Protein AF-A0A645JJ68-F1 (afdb_monomer_lite)

Organism: NCBI:txid1076179

Foldseek 3Di:
DDPVDDDDAAEAEDEPAEPCPVVSVVVCVVCVVVVHHYHYDYYHDYDDPVRVVVVVVVVVCCVPVVD

Sequence (67 aa):
MTSGKQVPRIFLACGESDFLFTANQEMAEVIKENGLAVTFEHGPGEHNWIFWDEWIQRAFVWLFEGQ

pLDDT: mean 93.96, std 10.14, range [49.38, 98.69]

InterPro domains:
  IPR029058 Alpha/Beta hydrolase fold [G3DSA:3.40.50.1820] (1-65)
  IPR029058 Alpha/Beta hydrolase fold [SSF53474] (6-65)

Secondary structure (DSSP, 8-state):
---SPPPPPEEEEEETTSTTHHHHHHHHHHHHHTT--EEEEEES--SSHHHHHHHHHHHHHHHHH--

Structure (mmCIF, N/CA/C/O backbone):
data_AF-A0A645JJ68-F1
#
_entry.id   AF-A0A645JJ68-F1
#
loop_
_atom_site.group_PDB
_atom_site.id
_atom_site.type_symbol
_atom_site.label_atom_id
_atom_site.label_alt_id
_atom_site.label_comp_id
_atom_site.label_asym_id
_atom_site.label_entity_id
_atom_site.label_seq_id
_atom_site.pdbx_PDB_ins_code
_atom_site.Cartn_x
_atom_site.Cartn_y
_atom_site.Cartn_z
_atom_site.occupancy
_atom_site.B_iso_or_equiv
_atom_site.auth_seq_id
_atom_site.auth_comp_id
_atom_site.auth_asym_id
_atom_site.auth_atom_id
_atom_site.pdbx_PDB_model_num
ATOM 1 N N . MET A 1 1 ? -4.385 12.824 20.827 1.00 49.38 1 MET A N 1
ATOM 2 C CA . MET A 1 1 ? -5.674 13.131 20.168 1.00 49.38 1 MET A CA 1
ATOM 3 C C . MET A 1 1 ? -6.372 11.808 19.903 1.00 49.38 1 MET A C 1
ATOM 5 O O . MET A 1 1 ? -5.785 10.980 19.227 1.00 49.38 1 MET A O 1
ATOM 9 N N . THR A 1 2 ? -7.562 11.563 20.448 1.00 63.69 2 THR A N 1
ATOM 10 C CA . THR A 1 2 ? -8.325 10.334 20.173 1.00 63.69 2 THR A CA 1
ATOM 11 C C . THR A 1 2 ? -9.720 10.711 19.695 1.00 63.69 2 THR A C 1
ATOM 13 O O . THR A 1 2 ? -10.491 11.329 20.419 1.00 63.69 2 THR A O 1
ATOM 16 N N . SER A 1 3 ? -10.047 10.337 18.455 1.00 82.56 3 SER A N 1
ATOM 17 C CA . SER A 1 3 ? -11.390 10.518 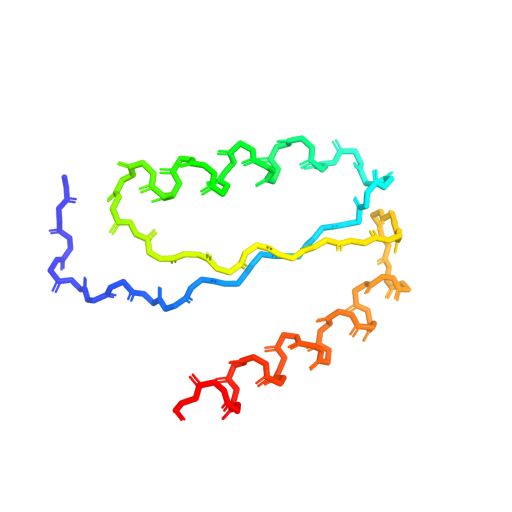17.884 1.00 82.56 3 SER A CA 1
ATOM 18 C C . SER A 1 3 ? -12.422 9.536 18.470 1.00 82.56 3 SER A C 1
ATOM 20 O O . SER A 1 3 ? -13.592 9.619 18.105 1.00 82.56 3 SER A O 1
ATOM 22 N N . GLY A 1 4 ? -12.006 8.564 19.295 1.00 83.06 4 GLY A N 1
ATOM 23 C CA . GLY A 1 4 ? -12.860 7.477 19.802 1.00 83.06 4 GLY A CA 1
ATOM 24 C C . GLY A 1 4 ? -13.295 6.453 18.743 1.00 83.06 4 GLY A C 1
ATOM 25 O O . GLY A 1 4 ? -14.073 5.555 19.043 1.00 83.06 4 GLY A O 1
ATOM 26 N N . LYS A 1 5 ? -12.814 6.584 17.501 1.00 86.69 5 LYS A N 1
ATOM 27 C CA . LYS A 1 5 ? -13.146 5.695 16.382 1.00 86.69 5 LYS A CA 1
ATOM 28 C C . LYS A 1 5 ? -12.199 4.500 16.338 1.00 86.69 5 LYS A C 1
ATOM 30 O O . LYS A 1 5 ? -11.025 4.632 16.679 1.00 86.69 5 LYS A O 1
ATOM 35 N N . GLN A 1 6 ? -12.713 3.360 15.879 1.00 89.94 6 GLN A N 1
ATOM 36 C CA . GLN A 1 6 ? -11.885 2.193 15.588 1.00 89.94 6 GLN A CA 1
ATOM 37 C C . GLN A 1 6 ? -10.950 2.489 14.415 1.00 89.94 6 GLN A C 1
ATOM 39 O O . GLN A 1 6 ? -11.340 3.145 13.446 1.00 89.94 6 GLN A O 1
ATOM 44 N N . VAL A 1 7 ? -9.716 2.006 14.522 1.00 91.44 7 VAL A N 1
ATOM 45 C CA . VAL A 1 7 ? -8.723 2.115 13.454 1.00 91.44 7 VAL A CA 1
ATOM 46 C C . VAL A 1 7 ? -9.065 1.080 12.376 1.00 91.44 7 VAL A C 1
ATOM 48 O O . VAL A 1 7 ? -9.298 -0.080 12.723 1.00 91.44 7 VAL A O 1
ATOM 51 N N . PRO A 1 8 ? -9.140 1.464 11.088 1.00 92.50 8 PRO A N 1
ATOM 52 C CA . PRO A 1 8 ? -9.360 0.501 10.017 1.00 92.50 8 PRO A CA 1
ATOM 53 C C . PRO A 1 8 ? -8.155 -0.434 9.880 1.00 92.50 8 PRO A C 1
ATOM 55 O O . PRO A 1 8 ? -7.036 -0.083 10.254 1.00 92.50 8 PRO A O 1
ATOM 58 N N . ARG A 1 9 ? -8.360 -1.609 9.278 1.00 93.38 9 ARG A N 1
ATOM 59 C CA . ARG A 1 9 ? -7.226 -2.398 8.781 1.00 93.38 9 ARG A CA 1
ATOM 60 C C . ARG A 1 9 ? -6.487 -1.575 7.720 1.00 93.38 9 ARG A C 1
ATOM 62 O O . ARG A 1 9 ? -7.137 -0.907 6.914 1.00 93.38 9 ARG A O 1
ATOM 69 N N . ILE A 1 10 ? -5.158 -1.639 7.704 1.00 96.25 10 ILE A N 1
ATOM 70 C CA . ILE A 1 10 ? -4.321 -0.887 6.760 1.00 96.25 10 ILE A CA 1
ATOM 71 C C . ILE A 1 10 ? -3.570 -1.869 5.861 1.00 96.25 10 ILE A C 1
ATOM 73 O O . ILE A 1 10 ? -2.897 -2.772 6.358 1.00 96.25 10 ILE A O 1
ATOM 77 N N . PHE A 1 11 ? -3.666 -1.654 4.550 1.00 97.25 11 PHE A N 1
ATOM 78 C CA . PHE A 1 11 ? -2.867 -2.324 3.529 1.00 97.25 11 PHE A CA 1
ATOM 79 C C . PHE A 1 11 ? -2.018 -1.281 2.802 1.00 97.25 11 PHE A C 1
ATOM 81 O O . PHE A 1 11 ? -2.543 -0.256 2.367 1.00 97.25 11 PHE A O 1
ATOM 88 N N . LEU A 1 12 ? -0.719 -1.536 2.691 1.00 98.12 12 LEU A N 1
ATOM 89 C CA . LEU A 1 12 ? 0.241 -0.710 1.970 1.00 98.12 12 LEU A CA 1
ATOM 90 C C . LEU A 1 12 ? 0.917 -1.571 0.903 1.00 98.12 12 LEU A C 1
ATOM 92 O O . LEU A 1 12 ? 1.414 -2.653 1.208 1.00 98.12 12 LEU A O 1
ATOM 96 N N . ALA A 1 13 ? 0.949 -1.062 -0.325 1.00 98.25 13 ALA A N 1
ATOM 97 C CA . ALA A 1 13 ? 1.630 -1.668 -1.460 1.00 98.25 13 ALA A CA 1
ATOM 98 C C . ALA A 1 13 ? 2.523 -0.635 -2.141 1.00 98.25 13 ALA A C 1
ATOM 100 O O . ALA A 1 13 ? 2.069 0.472 -2.432 1.00 98.25 13 ALA A O 1
ATOM 101 N N . CYS A 1 14 ? 3.780 -0.985 -2.405 1.00 98.62 14 CYS A N 1
ATOM 102 C CA . CYS A 1 14 ? 4.711 -0.109 -3.112 1.00 98.62 14 CYS A CA 1
ATOM 103 C C . CYS A 1 14 ? 5.709 -0.930 -3.937 1.00 98.62 14 CYS A C 1
ATOM 105 O O . CYS A 1 14 ? 6.156 -1.990 -3.496 1.00 98.62 14 CYS A O 1
ATOM 107 N N . GLY A 1 15 ? 6.028 -0.453 -5.140 1.00 98.56 15 GLY A N 1
ATOM 108 C CA . GLY A 1 15 ? 7.015 -1.085 -6.007 1.00 98.56 15 GLY A CA 1
ATOM 109 C C . GLY A 1 15 ? 8.434 -0.834 -5.499 1.00 98.56 15 GLY A C 1
ATOM 110 O O . GLY A 1 15 ? 8.747 0.264 -5.050 1.00 98.56 15 GLY A O 1
ATOM 111 N N . GLU A 1 16 ? 9.313 -1.827 -5.590 1.00 98.50 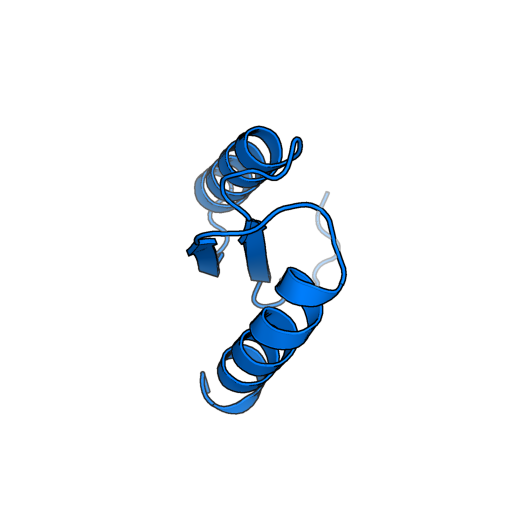16 GLU A N 1
ATOM 112 C CA . GLU A 1 16 ? 10.694 -1.735 -5.083 1.00 98.50 16 GLU A CA 1
ATOM 113 C C . GLU A 1 16 ? 11.580 -0.752 -5.869 1.00 98.50 16 GLU A C 1
ATOM 115 O O . GLU A 1 16 ? 12.627 -0.335 -5.378 1.00 98.50 16 GLU A O 1
ATOM 120 N N . SER A 1 17 ? 11.174 -0.372 -7.084 1.00 98.50 17 SER A N 1
ATOM 121 C CA . SER A 1 17 ? 11.821 0.666 -7.902 1.00 98.50 17 SER A CA 1
ATOM 122 C C . SER A 1 17 ? 11.050 1.997 -7.891 1.00 98.50 17 SER A C 1
ATOM 124 O O . SER A 1 17 ? 11.419 2.930 -8.601 1.00 98.50 17 SER A O 1
ATOM 126 N N . ASP A 1 18 ? 9.983 2.113 -7.090 1.00 98.62 18 ASP A N 1
ATOM 127 C CA . ASP A 1 18 ? 9.291 3.381 -6.848 1.00 98.62 18 ASP A CA 1
ATOM 128 C C . ASP A 1 18 ? 10.163 4.290 -5.961 1.00 98.62 18 ASP A C 1
ATOM 130 O O . ASP A 1 18 ? 10.723 3.865 -4.948 1.00 98.62 18 ASP A O 1
ATOM 134 N N . PHE A 1 19 ? 10.253 5.575 -6.309 1.00 98.50 19 PHE A N 1
ATOM 135 C CA . PHE A 1 19 ? 11.000 6.563 -5.526 1.00 98.50 19 PHE A CA 1
ATOM 136 C C . PHE A 1 19 ? 10.417 6.783 -4.116 1.00 98.50 19 PHE A C 1
ATOM 138 O O . PHE A 1 19 ? 11.086 7.360 -3.259 1.00 98.50 19 PHE A O 1
ATOM 145 N N . LEU A 1 20 ? 9.188 6.323 -3.859 1.00 98.50 20 LEU A N 1
ATOM 146 C CA . LEU A 1 20 ? 8.525 6.351 -2.555 1.00 98.50 20 LEU A CA 1
ATOM 147 C C . LEU A 1 20 ? 8.749 5.086 -1.717 1.00 98.50 20 LEU A C 1
ATOM 149 O O . LEU A 1 20 ? 8.200 5.004 -0.615 1.00 98.50 20 LEU A O 1
ATOM 153 N N . PHE A 1 21 ? 9.517 4.101 -2.192 1.00 98.62 21 PHE A N 1
ATOM 154 C CA . PHE A 1 21 ? 9.645 2.815 -1.504 1.00 98.62 21 PHE A CA 1
ATOM 155 C C . PHE A 1 21 ? 10.160 2.963 -0.065 1.00 98.62 21 PHE A C 1
ATOM 157 O O . PHE A 1 21 ? 9.519 2.486 0.871 1.00 98.62 21 PHE A O 1
ATOM 164 N N . THR A 1 22 ? 11.238 3.726 0.139 1.00 98.62 22 THR A N 1
ATOM 165 C CA . THR A 1 22 ? 11.794 3.990 1.478 1.00 98.62 22 THR A CA 1
ATOM 166 C C . THR A 1 22 ? 10.789 4.686 2.398 1.00 98.62 22 THR A C 1
ATOM 168 O O . THR A 1 22 ? 10.618 4.276 3.541 1.00 98.62 22 THR A O 1
ATOM 171 N N . ALA A 1 23 ? 10.049 5.676 1.892 1.00 98.69 23 ALA A N 1
ATOM 172 C CA . ALA A 1 23 ? 9.028 6.364 2.683 1.00 98.69 23 ALA A CA 1
ATOM 173 C C . ALA A 1 23 ? 7.873 5.427 3.090 1.00 98.69 23 ALA A C 1
ATOM 175 O O . ALA A 1 23 ? 7.321 5.554 4.182 1.00 98.69 23 ALA A O 1
ATOM 176 N N . ASN A 1 24 ? 7.514 4.458 2.238 1.00 98.62 24 ASN A N 1
ATOM 177 C CA . ASN A 1 24 ? 6.513 3.442 2.573 1.00 98.62 24 ASN A CA 1
ATOM 178 C C . ASN A 1 24 ? 7.024 2.456 3.635 1.00 98.62 24 ASN A C 1
ATOM 180 O O . ASN A 1 24 ? 6.258 2.089 4.526 1.00 98.62 24 ASN A O 1
ATOM 184 N N . GLN A 1 25 ? 8.308 2.078 3.586 1.00 98.62 25 GLN A N 1
ATOM 185 C CA . GLN A 1 25 ? 8.942 1.274 4.637 1.00 98.62 25 GLN A CA 1
ATOM 186 C C . GLN A 1 25 ? 8.901 2.006 5.985 1.00 98.62 25 GLN A C 1
ATOM 188 O O . GLN A 1 25 ? 8.439 1.443 6.975 1.00 98.62 25 GLN A O 1
ATOM 193 N N . GLU A 1 26 ? 9.307 3.278 6.013 1.00 98.62 26 GLU A N 1
ATOM 194 C CA . GLU A 1 26 ? 9.275 4.113 7.221 1.00 9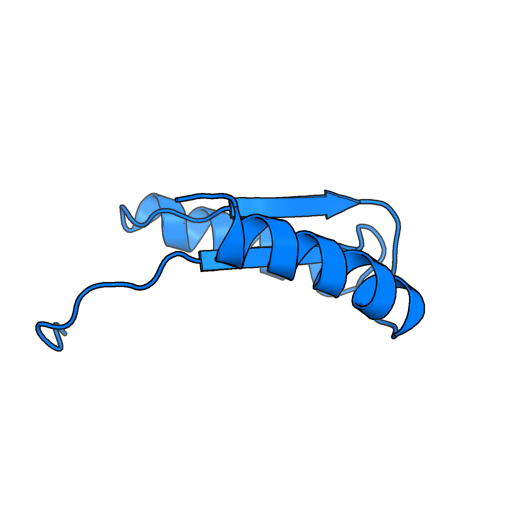8.62 26 GLU A CA 1
ATOM 195 C C . GLU A 1 26 ? 7.851 4.269 7.772 1.00 98.62 26 GLU A C 1
ATOM 197 O O . GLU A 1 26 ? 7.628 4.111 8.971 1.00 98.62 26 GLU A O 1
ATOM 202 N N . MET A 1 27 ? 6.863 4.511 6.904 1.00 98.38 27 MET A N 1
ATOM 203 C CA . MET A 1 27 ? 5.458 4.599 7.307 1.00 98.38 27 MET A CA 1
ATOM 204 C C . MET A 1 27 ? 4.967 3.290 7.939 1.00 98.38 27 MET A C 1
ATOM 206 O O . MET A 1 27 ? 4.298 3.321 8.973 1.00 98.38 27 MET A O 1
ATOM 210 N N . ALA A 1 28 ? 5.296 2.139 7.345 1.00 98.31 28 ALA A N 1
ATOM 211 C CA . ALA A 1 28 ? 4.904 0.842 7.885 1.00 98.31 28 ALA A CA 1
ATOM 212 C C . ALA A 1 28 ? 5.488 0.608 9.288 1.00 98.31 28 ALA A C 1
ATOM 214 O O . ALA A 1 28 ? 4.771 0.132 10.169 1.00 98.31 28 ALA A O 1
ATOM 215 N N . GLU A 1 29 ? 6.748 0.983 9.517 1.00 98.38 29 GLU A N 1
ATOM 216 C CA . GLU A 1 29 ? 7.371 0.888 10.841 1.00 98.38 29 GLU A CA 1
ATOM 217 C C . GLU A 1 29 ? 6.728 1.850 11.845 1.00 98.38 29 GLU A C 1
ATOM 219 O O . GLU A 1 29 ? 6.318 1.410 12.917 1.00 98.38 29 GLU A O 1
ATOM 224 N N . VAL A 1 30 ? 6.497 3.116 11.478 1.00 98.12 30 VAL A N 1
ATOM 225 C CA . VAL A 1 30 ? 5.812 4.088 12.350 1.00 98.12 30 VAL A CA 1
ATOM 226 C C . VAL A 1 30 ? 4.419 3.594 12.755 1.00 98.12 30 VAL A C 1
ATOM 228 O O . VAL A 1 30 ? 4.021 3.735 13.914 1.00 98.12 30 VAL A O 1
ATOM 231 N N . ILE A 1 31 ? 3.662 2.985 11.837 1.00 97.19 31 ILE A N 1
ATOM 232 C CA . ILE A 1 31 ? 2.341 2.423 12.153 1.00 97.19 31 ILE A CA 1
ATOM 233 C C . ILE A 1 31 ? 2.472 1.284 13.180 1.00 97.19 31 ILE A C 1
ATOM 235 O O . ILE A 1 31 ? 1.738 1.279 14.174 1.00 97.19 31 ILE A O 1
ATOM 239 N N . LYS A 1 32 ? 3.429 0.364 12.992 1.00 96.81 32 LYS A N 1
ATOM 240 C CA . LYS A 1 32 ? 3.686 -0.744 13.931 1.00 96.81 32 LYS A CA 1
ATOM 241 C C . LYS A 1 32 ? 4.143 -0.249 15.304 1.00 96.81 32 LYS A C 1
ATOM 243 O O . LYS A 1 32 ? 3.642 -0.734 16.317 1.00 96.81 32 LYS A O 1
ATOM 248 N N . GLU A 1 33 ? 5.047 0.728 15.354 1.00 97.50 33 GLU A N 1
ATOM 249 C CA . GLU A 1 33 ? 5.556 1.329 16.596 1.00 97.50 33 GLU A CA 1
ATOM 250 C C . GLU A 1 33 ? 4.445 1.991 17.420 1.00 97.50 33 GLU A C 1
ATOM 252 O O . GLU A 1 33 ? 4.482 1.983 18.650 1.00 97.50 33 GLU A O 1
ATOM 257 N N . ASN A 1 34 ? 3.407 2.501 16.753 1.00 94.88 34 ASN A N 1
ATOM 258 C CA . ASN A 1 34 ? 2.214 3.047 17.400 1.00 94.88 34 ASN A CA 1
ATOM 259 C C . ASN A 1 34 ? 1.185 1.967 17.800 1.00 94.88 34 ASN A C 1
ATOM 261 O O . ASN A 1 34 ? 0.060 2.294 18.183 1.00 94.88 34 ASN A O 1
ATOM 265 N N . GLY A 1 35 ? 1.552 0.683 17.730 1.00 94.56 35 GLY A N 1
ATOM 266 C CA . GLY A 1 35 ? 0.712 -0.443 18.143 1.00 94.56 35 GLY A CA 1
ATOM 267 C C . GLY A 1 35 ? -0.443 -0.744 17.187 1.00 94.56 35 GLY A C 1
ATOM 268 O O . GLY A 1 35 ? -1.416 -1.383 17.590 1.00 94.56 35 GLY A O 1
ATOM 269 N N . LEU A 1 36 ? -0.369 -0.270 15.942 1.00 94.94 36 LEU A N 1
ATOM 270 C CA . LEU A 1 36 ? -1.395 -0.486 14.927 1.00 94.94 36 LEU A CA 1
ATOM 271 C C . LEU A 1 36 ? -0.977 -1.598 13.963 1.00 94.94 36 LEU A C 1
ATOM 273 O O . LEU A 1 36 ? 0.194 -1.760 13.625 1.00 94.94 36 LEU A O 1
ATOM 277 N N . ALA A 1 37 ? -1.960 -2.360 13.492 1.00 94.44 37 ALA A N 1
ATOM 278 C CA . ALA A 1 37 ? -1.731 -3.400 12.501 1.00 94.44 37 ALA A CA 1
ATOM 279 C C . ALA A 1 37 ? -1.646 -2.801 11.090 1.00 94.44 37 ALA A C 1
ATOM 281 O O . ALA A 1 37 ? -2.519 -2.036 10.674 1.00 94.44 37 ALA A O 1
ATOM 282 N N . VAL A 1 38 ? -0.628 -3.213 10.337 1.00 97.31 38 VAL A N 1
ATOM 283 C CA . VAL A 1 38 ? -0.461 -2.887 8.919 1.00 97.31 38 VAL A CA 1
ATOM 284 C C . VAL A 1 38 ? 0.023 -4.113 8.156 1.00 97.31 38 VAL A C 1
ATOM 286 O O . VAL A 1 38 ? 0.954 -4.798 8.579 1.00 97.31 38 VAL A O 1
ATOM 289 N N . THR A 1 39 ? -0.610 -4.384 7.020 1.00 97.44 39 THR A N 1
ATOM 290 C CA . THR A 1 39 ? -0.110 -5.314 6.010 1.00 97.44 39 THR A CA 1
ATOM 291 C C . THR A 1 39 ? 0.669 -4.494 4.991 1.00 97.44 39 THR A C 1
ATOM 293 O O . THR A 1 39 ? 0.066 -3.801 4.180 1.00 97.44 39 THR A O 1
ATOM 296 N N . PHE A 1 40 ? 1.998 -4.526 5.066 1.00 98.00 40 PHE A N 1
ATOM 297 C CA . PHE A 1 40 ? 2.856 -3.909 4.058 1.00 98.00 40 PHE A CA 1
ATOM 298 C C . PHE A 1 40 ? 3.427 -4.997 3.155 1.00 98.00 40 PHE A C 1
ATOM 300 O O . PHE A 1 40 ? 4.168 -5.863 3.615 1.00 98.00 40 PHE A O 1
ATOM 307 N N . GLU A 1 41 ? 3.051 -4.955 1.885 1.00 97.81 41 GLU A N 1
ATOM 308 C CA . GLU A 1 41 ? 3.540 -5.850 0.848 1.00 97.81 41 GLU A CA 1
ATOM 309 C C . GLU A 1 41 ? 4.248 -5.032 -0.238 1.00 97.81 41 GLU A C 1
ATOM 311 O O . GLU A 1 41 ? 3.891 -3.891 -0.524 1.00 97.81 41 GLU A O 1
ATOM 316 N N . HIS A 1 42 ? 5.277 -5.604 -0.845 1.00 98.12 42 HIS A N 1
ATOM 317 C CA . HIS A 1 42 ? 6.023 -4.968 -1.925 1.00 98.12 42 HIS A CA 1
ATOM 318 C C . HIS A 1 42 ? 6.543 -6.012 -2.906 1.00 98.12 42 HIS A C 1
ATOM 320 O O . HIS A 1 42 ? 6.524 -7.214 -2.629 1.00 98.12 42 HIS A O 1
ATOM 326 N N . GLY A 1 43 ? 6.978 -5.547 -4.071 1.00 97.50 43 GLY A N 1
ATOM 327 C CA . GLY A 1 43 ? 7.566 -6.386 -5.105 1.00 97.50 43 GLY A CA 1
ATOM 328 C C . GLY A 1 43 ? 8.049 -5.559 -6.295 1.00 97.50 43 GLY A C 1
ATOM 329 O O . GLY A 1 43 ? 8.025 -4.326 -6.236 1.00 97.50 43 GLY A O 1
ATOM 330 N N . PRO A 1 44 ? 8.482 -6.214 -7.385 1.00 98.12 44 PRO A N 1
ATOM 331 C CA . PRO A 1 44 ? 8.968 -5.525 -8.574 1.00 98.12 44 PRO A CA 1
ATOM 332 C C . PRO A 1 44 ? 7.933 -4.534 -9.119 1.00 98.12 44 PRO A C 1
ATOM 334 O O . PRO A 1 44 ? 6.768 -4.881 -9.302 1.00 98.12 44 PRO A O 1
ATOM 337 N N . GLY A 1 45 ? 8.359 -3.301 -9.390 1.00 97.69 45 GLY A N 1
ATOM 338 C CA . GLY A 1 45 ? 7.486 -2.259 -9.920 1.00 97.69 45 GLY A CA 1
ATOM 339 C C . GLY A 1 45 ? 7.977 -0.851 -9.621 1.00 97.69 45 GLY A C 1
ATOM 340 O O . GLY A 1 45 ? 8.875 -0.648 -8.807 1.00 97.69 45 GLY A O 1
ATOM 341 N N . GLU A 1 46 ? 7.360 0.116 -10.287 1.00 98.25 46 GLU A N 1
ATOM 342 C CA . GLU A 1 46 ? 7.671 1.544 -10.204 1.00 98.25 46 GLU A CA 1
ATOM 343 C C . GLU A 1 46 ? 6.382 2.343 -9.957 1.00 98.25 46 GLU A C 1
ATOM 345 O O . GLU A 1 46 ? 5.295 1.780 -9.815 1.00 98.25 46 GLU A O 1
ATOM 350 N N . HIS A 1 47 ? 6.492 3.672 -9.969 1.00 98.44 47 HIS A N 1
ATOM 351 C CA . HIS A 1 47 ? 5.376 4.592 -9.775 1.00 98.44 47 HIS A CA 1
ATOM 352 C C . HIS A 1 47 ? 4.471 4.701 -11.016 1.00 98.44 47 HIS A C 1
ATOM 354 O O .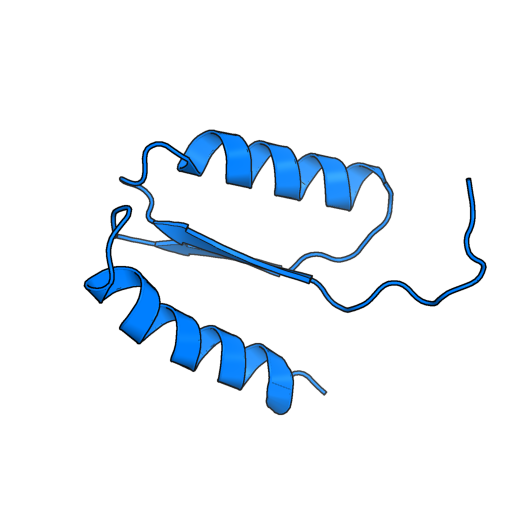 HIS A 1 47 ? 4.452 5.724 -11.708 1.00 98.44 47 HIS A O 1
ATOM 360 N N . ASN A 1 48 ? 3.761 3.624 -11.361 1.00 98.38 48 ASN A N 1
ATOM 361 C CA . ASN A 1 48 ? 2.958 3.565 -12.578 1.00 98.38 48 ASN A CA 1
ATOM 362 C C . ASN A 1 48 ? 1.702 2.685 -12.462 1.00 98.38 48 ASN A C 1
ATOM 364 O O . ASN A 1 48 ? 1.532 1.878 -11.549 1.00 98.38 48 ASN A O 1
ATOM 368 N N . TRP A 1 49 ? 0.827 2.824 -13.460 1.00 98.38 49 TRP A N 1
ATOM 369 C CA . TRP A 1 49 ? -0.436 2.090 -13.537 1.00 98.38 49 TRP A CA 1
ATOM 370 C C . TRP A 1 49 ? -0.286 0.589 -13.770 1.00 98.38 49 TRP A C 1
ATOM 372 O O . TRP A 1 49 ? -1.194 -0.143 -13.405 1.00 98.38 49 TRP A O 1
ATOM 382 N N . ILE A 1 50 ? 0.827 0.123 -14.344 1.00 98.12 50 ILE A N 1
ATOM 383 C CA . ILE A 1 50 ? 1.055 -1.315 -14.552 1.00 98.12 50 ILE A CA 1
ATOM 384 C C . ILE A 1 50 ? 1.177 -2.004 -13.192 1.00 98.12 50 ILE A C 1
ATOM 386 O O . ILE A 1 50 ? 0.508 -3.002 -12.947 1.00 98.12 50 ILE A O 1
ATOM 390 N N . PHE A 1 51 ? 1.967 -1.422 -12.284 1.00 98.44 51 PHE A N 1
ATOM 391 C CA . PHE A 1 51 ? 2.052 -1.894 -10.907 1.00 98.44 51 PHE A CA 1
ATOM 392 C C . PHE A 1 51 ? 0.690 -1.780 -10.206 1.00 98.44 51 PHE A C 1
ATOM 394 O O . PHE A 1 51 ? 0.197 -2.756 -9.649 1.00 98.44 51 PHE A O 1
ATOM 401 N N . TRP A 1 52 ? 0.028 -0.620 -10.259 1.00 98.56 52 TRP A N 1
ATOM 402 C CA . TRP A 1 52 ? -1.230 -0.444 -9.522 1.00 98.56 52 TRP A CA 1
ATOM 403 C C . TRP A 1 52 ? -2.380 -1.333 -10.013 1.00 98.56 52 TRP A C 1
ATOM 405 O O . TRP A 1 52 ? -3.195 -1.739 -9.188 1.00 98.56 52 TRP A O 1
ATOM 415 N N . ASP A 1 53 ? -2.447 -1.663 -11.305 1.00 98.38 53 ASP A N 1
ATOM 416 C CA . ASP A 1 53 ? -3.472 -2.558 -11.865 1.00 98.38 53 ASP A CA 1
ATOM 417 C C . ASP A 1 53 ? -3.343 -4.001 -11.345 1.00 98.38 53 ASP A C 1
ATOM 419 O O . ASP A 1 53 ? -4.340 -4.639 -11.007 1.00 98.38 53 ASP A O 1
ATOM 423 N N . GLU A 1 54 ? -2.116 -4.501 -11.187 1.00 97.12 54 GLU A N 1
ATOM 424 C CA . GLU A 1 54 ? -1.873 -5.804 -10.557 1.00 97.12 54 GLU A CA 1
ATOM 425 C C . GLU A 1 54 ? -2.181 -5.750 -9.052 1.00 97.12 54 GLU A C 1
ATOM 427 O O . GLU A 1 54 ? -2.897 -6.590 -8.496 1.00 97.12 54 GLU A O 1
ATOM 432 N N . TRP A 1 55 ? -1.670 -4.722 -8.376 1.00 97.94 55 TRP A N 1
ATOM 433 C CA . TRP A 1 55 ? -1.703 -4.643 -6.920 1.00 97.94 55 TRP A CA 1
ATOM 434 C C . TRP A 1 55 ? -3.075 -4.280 -6.349 1.00 97.94 55 TRP A C 1
ATOM 436 O O . TRP A 1 55 ? -3.377 -4.666 -5.217 1.00 97.94 55 TRP A O 1
ATOM 446 N N . ILE A 1 56 ? -3.951 -3.620 -7.115 1.00 97.75 56 ILE A N 1
ATOM 447 C CA . ILE A 1 56 ? -5.329 -3.364 -6.673 1.00 97.75 56 ILE A CA 1
ATOM 448 C C . ILE A 1 56 ? -6.144 -4.658 -6.562 1.00 97.75 56 ILE A C 1
ATOM 450 O O . ILE A 1 56 ? -6.955 -4.790 -5.646 1.00 97.75 56 ILE A O 1
ATOM 454 N N . GLN A 1 57 ? -5.898 -5.652 -7.422 1.00 97.00 57 GLN A N 1
ATOM 455 C CA . GLN A 1 57 ? -6.557 -6.958 -7.314 1.00 97.00 57 GLN A CA 1
ATOM 456 C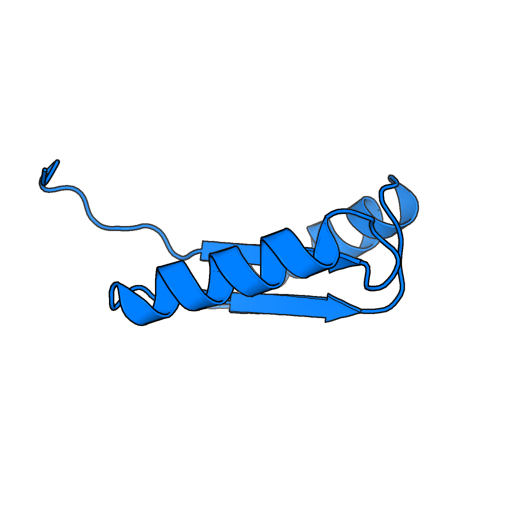 C . GLN A 1 57 ? -6.135 -7.667 -6.026 1.00 97.00 57 GLN A C 1
ATOM 458 O O . GLN A 1 57 ? -6.973 -8.188 -5.290 1.00 97.00 57 GLN A O 1
ATOM 463 N N . ARG A 1 58 ? -4.840 -7.603 -5.700 1.00 95.69 58 ARG A N 1
ATOM 464 C CA . ARG A 1 58 ? -4.290 -8.129 -4.447 1.00 95.69 58 ARG A CA 1
ATOM 465 C C . ARG A 1 58 ? -4.851 -7.403 -3.221 1.00 95.69 58 ARG A C 1
ATOM 467 O O . ARG A 1 58 ? -5.227 -8.051 -2.245 1.00 95.69 58 ARG A O 1
ATOM 474 N N . ALA A 1 59 ? -5.002 -6.080 -3.301 1.00 96.69 59 ALA A N 1
ATOM 475 C CA . ALA A 1 59 ? -5.653 -5.290 -2.261 1.00 96.69 59 ALA A CA 1
ATOM 476 C C . ALA A 1 59 ? -7.129 -5.685 -2.073 1.00 96.69 59 ALA A C 1
ATOM 478 O O . ALA A 1 59 ? -7.597 -5.740 -0.937 1.00 96.69 59 ALA A O 1
ATOM 479 N N . PHE A 1 60 ? -7.861 -6.007 -3.147 1.00 97.06 60 PHE A N 1
ATOM 480 C CA . PHE A 1 60 ? -9.236 -6.508 -3.040 1.00 97.06 60 PHE A CA 1
ATOM 481 C C . PHE A 1 60 ? -9.314 -7.891 -2.402 1.00 97.06 60 PHE A C 1
ATOM 483 O O . PHE A 1 60 ? -10.154 -8.086 -1.524 1.00 97.06 60 PHE A O 1
ATOM 490 N N . 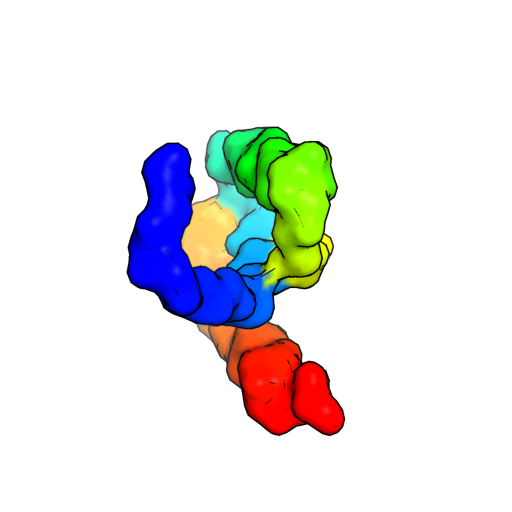VAL A 1 61 ? -8.423 -8.814 -2.769 1.00 96.06 61 VAL A N 1
ATOM 491 C CA . VAL A 1 61 ? -8.314 -10.120 -2.098 1.00 96.06 61 VAL A CA 1
ATOM 492 C C . VAL A 1 61 ? -8.087 -9.916 -0.598 1.00 96.06 61 VAL A C 1
ATOM 494 O O . VAL A 1 61 ? -8.845 -10.423 0.223 1.00 96.06 61 VAL A O 1
ATOM 497 N N . TRP A 1 62 ? -7.128 -9.074 -0.211 1.00 95.75 62 TRP A N 1
ATOM 498 C CA . TRP A 1 62 ? -6.888 -8.753 1.199 1.00 95.75 62 TRP A CA 1
ATOM 499 C C . TRP A 1 62 ? -8.098 -8.093 1.891 1.00 95.75 62 TRP A C 1
ATOM 501 O O . TRP A 1 62 ? -8.403 -8.379 3.060 1.00 95.75 62 TRP A O 1
ATOM 511 N N . LEU A 1 63 ? -8.801 -7.203 1.184 1.00 95.25 63 LEU A N 1
ATOM 512 C CA . LEU A 1 63 ? -9.929 -6.449 1.724 1.00 95.25 63 LEU A CA 1
ATOM 513 C C . LEU A 1 63 ? -11.136 -7.350 2.001 1.00 95.25 63 LEU A C 1
ATOM 515 O O . LEU A 1 63 ? -11.763 -7.187 3.051 1.00 95.25 63 LEU A O 1
ATOM 519 N N . PHE A 1 64 ? -11.441 -8.275 1.088 1.00 94.38 64 PHE A N 1
ATOM 520 C CA . PHE A 1 64 ? -12.663 -9.081 1.118 1.00 94.38 64 PHE A CA 1
ATOM 521 C C . PHE A 1 64 ? -12.469 -10.512 1.629 1.00 94.38 64 PHE A C 1
ATOM 523 O O . PHE A 1 64 ? -13.401 -11.051 2.217 1.00 94.38 64 PHE A O 1
ATOM 530 N N . GLU A 1 65 ? -11.295 -11.120 1.450 1.00 84.44 65 GLU A N 1
ATOM 531 C CA . GLU A 1 65 ? -11.044 -12.519 1.842 1.00 84.44 65 GLU A CA 1
ATOM 532 C C . GLU A 1 65 ? -10.313 -12.650 3.185 1.00 84.44 65 GLU A C 1
ATOM 534 O O . GLU A 1 65 ? -10.334 -13.708 3.802 1.00 84.44 65 GLU A O 1
ATOM 539 N N . GLY A 1 66 ? -9.688 -11.578 3.678 1.00 60.72 66 GLY A N 1
ATOM 540 C CA . GLY A 1 66 ? -8.997 -11.556 4.973 1.00 60.72 66 GLY A CA 1
ATOM 541 C C . GLY A 1 66 ? -9.911 -11.348 6.189 1.00 60.72 66 GLY A C 1
ATOM 542 O O . GLY A 1 66 ? -9.493 -10.639 7.110 1.00 60.72 66 GLY A O 1
ATOM 543 N N . GLN A 1 67 ? -11.143 -11.874 6.163 1.00 53.09 67 GLN A N 1
ATOM 544 C CA . GLN A 1 67 ? -12.103 -11.844 7.280 1.00 53.09 67 GLN A CA 1
ATOM 545 C C . GLN A 1 67 ? -12.144 -13.169 8.039 1.00 53.09 67 GLN A C 1
ATOM 547 O O . GLN A 1 67 ? -12.250 -14.227 7.384 1.00 53.09 67 GLN A O 1
#

Radius of gyration: 13.27 Å; chains: 1; bounding box: 25×26×35 Å